Protein AF-A2SND6-F1 (afdb_monomer_lite)

pLDDT: mean 84.8, std 15.13, range [48.03, 97.0]

Foldseek 3Di:
DDLLVVCLVPDDLVVLVVVLVVLVPDPQQADPVPDPDGGDPVSVVVNVSSVSSNVVNVQVVCVVVVHHDPPPDPPVCPPCPDD

Organism: Methylibium petroleiphilum (strain ATCC BAA-1232 / LMG 22953 / PM1) (NCBI:txid420662)

Secondary structure (DSSP, 8-state):
--HHHHHHHHS-HHHHHHHHHHHHH-GGGB--S--S-SB-HHHHHHHHHHHHHHHHHHHHHHHHTT-----S-----------

Structure (mmCIF, N/CA/C/O backbone):
data_AF-A2SND6-F1
#
_entry.id   AF-A2SND6-F1
#
loop_
_atom_site.group_PDB
_atom_site.id
_atom_site.type_symbol
_atom_site.label_atom_id
_atom_site.label_alt_id
_atom_site.label_comp_id
_atom_site.label_asym_id
_atom_site.label_entity_id
_atom_site.label_seq_id
_atom_site.pdbx_PDB_ins_code
_atom_site.Cartn_x
_atom_site.Cartn_y
_atom_site.Cartn_z
_atom_site.occupancy
_atom_site.B_iso_or_equiv
_atom_site.auth_seq_id
_atom_site.auth_comp_id
_atom_site.auth_asym_id
_atom_site.auth_atom_id
_atom_site.pdbx_PDB_model_num
ATOM 1 N N . MET A 1 1 ? -4.792 -17.647 3.290 1.00 60.62 1 MET A N 1
ATOM 2 C CA . MET A 1 1 ? -4.476 -16.313 3.852 1.00 60.62 1 MET A CA 1
ATOM 3 C C . MET A 1 1 ? -3.974 -15.432 2.712 1.00 60.62 1 MET A C 1
ATOM 5 O O . MET A 1 1 ? -3.087 -15.883 1.999 1.00 60.62 1 MET A O 1
ATOM 9 N N . THR A 1 2 ? -4.568 -14.261 2.453 1.00 89.56 2 THR A N 1
ATOM 10 C CA . THR A 1 2 ? -4.142 -13.406 1.323 1.00 89.56 2 THR A CA 1
ATOM 11 C C . THR A 1 2 ? -2.835 -12.672 1.643 1.00 89.56 2 THR A C 1
ATOM 13 O O . THR A 1 2 ? -2.538 -12.419 2.812 1.00 89.56 2 THR A O 1
ATOM 16 N N . ARG A 1 3 ? -2.046 -12.316 0.616 1.00 92.75 3 ARG A N 1
ATOM 17 C CA . ARG A 1 3 ? -0.787 -11.562 0.790 1.00 92.75 3 ARG A CA 1
ATOM 18 C C . ARG A 1 3 ? -1.025 -10.205 1.453 1.00 92.75 3 ARG A C 1
ATOM 20 O O . ARG A 1 3 ? -0.318 -9.867 2.397 1.00 92.75 3 ARG A O 1
ATOM 27 N N . ALA A 1 4 ? -2.084 -9.503 1.049 1.00 93.50 4 ALA A N 1
ATOM 28 C CA . ALA A 1 4 ? -2.533 -8.271 1.695 1.00 93.50 4 ALA A CA 1
ATOM 29 C C . ALA A 1 4 ? -2.812 -8.447 3.200 1.00 93.50 4 ALA A C 1
ATOM 31 O O . ALA A 1 4 ? -2.371 -7.637 4.009 1.00 93.50 4 ALA A O 1
ATOM 32 N N . LEU A 1 5 ? -3.487 -9.533 3.606 1.00 94.44 5 LEU A N 1
ATOM 33 C CA . LEU A 1 5 ? -3.765 -9.794 5.023 1.00 94.44 5 LEU A CA 1
ATOM 34 C C . LEU A 1 5 ? -2.480 -10.075 5.819 1.00 94.44 5 LEU A C 1
ATOM 36 O O . LEU A 1 5 ? -2.369 -9.669 6.974 1.00 94.44 5 LEU A O 1
ATOM 40 N N . ALA A 1 6 ? -1.503 -10.753 5.210 1.00 96.12 6 ALA A N 1
ATOM 41 C CA . ALA A 1 6 ? -0.199 -10.975 5.831 1.00 96.12 6 ALA A CA 1
ATOM 42 C C . ALA A 1 6 ? 0.580 -9.659 6.020 1.00 96.12 6 ALA A C 1
ATOM 44 O O . ALA A 1 6 ? 1.146 -9.440 7.089 1.00 96.12 6 ALA A O 1
ATOM 45 N N . LEU A 1 7 ? 0.565 -8.768 5.020 1.00 96.00 7 LEU A N 1
ATOM 46 C CA . LEU A 1 7 ? 1.184 -7.439 5.104 1.00 96.00 7 LEU A CA 1
ATOM 47 C C . LEU A 1 7 ? 0.537 -6.575 6.189 1.00 96.00 7 LEU A C 1
ATOM 49 O O . LEU A 1 7 ? 1.247 -6.008 7.015 1.00 96.00 7 LEU A O 1
ATOM 53 N N . TYR A 1 8 ? -0.796 -6.540 6.224 1.00 96.12 8 TYR A N 1
ATOM 54 C CA . TYR A 1 8 ? -1.566 -5.813 7.234 1.00 96.12 8 TYR A CA 1
ATOM 55 C C . TYR A 1 8 ? -1.207 -6.246 8.664 1.00 96.12 8 TYR A C 1
ATOM 57 O O . TYR A 1 8 ? -1.002 -5.397 9.525 1.00 96.12 8 TYR A O 1
ATOM 65 N N . ARG A 1 9 ? -1.057 -7.555 8.914 1.00 95.62 9 ARG A N 1
ATOM 66 C CA . ARG A 1 9 ? -0.701 -8.073 10.248 1.00 95.62 9 ARG A CA 1
ATOM 67 C C . ARG A 1 9 ? 0.750 -7.808 10.644 1.00 95.62 9 ARG A C 1
ATOM 69 O O . ARG A 1 9 ? 1.049 -7.753 11.831 1.00 95.62 9 ARG A O 1
ATOM 76 N N . ARG A 1 10 ? 1.657 -7.722 9.668 1.00 97.00 10 ARG A N 1
ATOM 77 C CA . ARG A 1 10 ? 3.103 -7.616 9.914 1.00 97.00 10 ARG A CA 1
ATOM 78 C C . ARG A 1 10 ? 3.592 -6.172 10.012 1.00 97.00 10 ARG A C 1
ATOM 80 O O . ARG A 1 10 ? 4.597 -5.926 10.672 1.00 97.00 10 ARG A O 1
ATOM 87 N N . HIS A 1 11 ? 2.919 -5.236 9.349 1.00 96.94 11 HIS A N 1
ATOM 88 C CA . HIS A 1 11 ? 3.389 -3.863 9.197 1.00 96.94 11 HIS A CA 1
ATOM 89 C C . HIS A 1 11 ? 2.323 -2.846 9.602 1.00 96.94 11 HIS A C 1
ATOM 91 O O . HIS A 1 11 ? 1.128 -3.046 9.386 1.00 96.94 11 HIS A O 1
ATOM 97 N N . SER A 1 12 ? 2.775 -1.717 10.151 1.00 96.75 12 SER A N 1
ATOM 98 C CA . SER A 1 12 ? 1.910 -0.569 10.422 1.00 96.75 12 SER A CA 1
ATOM 99 C C . SER A 1 12 ? 1.478 0.118 9.122 1.00 96.75 12 SER A C 1
ATOM 101 O O . SER A 1 12 ? 2.147 0.008 8.093 1.00 96.75 12 SER A O 1
ATOM 103 N N . GLN A 1 13 ? 0.385 0.889 9.176 1.00 95.56 13 GLN A N 1
ATOM 104 C CA . GLN A 1 13 ? -0.068 1.683 8.029 1.00 95.56 13 GLN A CA 1
ATOM 105 C C . GLN A 1 13 ? 1.040 2.601 7.485 1.00 95.56 13 GLN A C 1
ATOM 107 O O . GLN A 1 13 ? 1.227 2.668 6.276 1.00 95.56 13 GLN A O 1
ATOM 112 N N . ALA A 1 14 ? 1.782 3.286 8.363 1.00 96.25 14 ALA A N 1
ATOM 113 C CA . ALA A 1 14 ? 2.860 4.187 7.954 1.00 96.25 14 ALA A CA 1
ATOM 114 C C . ALA A 1 14 ? 3.982 3.432 7.225 1.00 96.25 14 ALA A C 1
ATOM 116 O O . ALA A 1 14 ? 4.403 3.852 6.155 1.00 96.25 14 ALA A O 1
ATOM 117 N N . ALA A 1 15 ? 4.390 2.266 7.739 1.00 97.00 15 ALA A N 1
ATOM 118 C CA . ALA A 1 15 ? 5.404 1.438 7.089 1.00 97.00 15 ALA A CA 1
ATOM 119 C C . ALA A 1 15 ? 4.959 0.948 5.699 1.00 97.00 15 ALA A C 1
ATOM 121 O O . ALA A 1 15 ? 5.771 0.861 4.785 1.00 97.00 15 ALA A O 1
ATOM 122 N N . LEU A 1 16 ? 3.671 0.639 5.520 1.00 96.62 16 LEU A N 1
ATOM 123 C CA . LEU A 1 16 ? 3.118 0.252 4.217 1.00 96.62 16 LEU A CA 1
ATOM 124 C C . LEU A 1 16 ? 3.121 1.411 3.210 1.00 96.62 16 LEU A C 1
ATOM 126 O O . LEU A 1 16 ? 3.378 1.181 2.031 1.00 96.62 16 LEU A O 1
ATOM 130 N N . VAL A 1 17 ? 2.872 2.641 3.667 1.00 96.62 17 VAL A N 1
ATOM 131 C CA . VAL A 1 17 ? 2.963 3.847 2.827 1.00 96.62 17 VAL A CA 1
ATOM 132 C C . VAL A 1 17 ? 4.411 4.125 2.420 1.00 96.62 17 VAL A C 1
ATOM 134 O O . VAL A 1 17 ? 4.659 4.420 1.255 1.00 96.62 17 VAL A O 1
ATOM 137 N N . GLU A 1 18 ? 5.373 3.968 3.329 1.00 97.00 18 GLU A N 1
ATOM 138 C CA . GLU A 1 18 ? 6.800 4.085 2.992 1.00 97.00 18 GLU A CA 1
ATOM 139 C C . GLU A 1 18 ? 7.220 3.027 1.963 1.00 97.00 18 GLU A C 1
ATOM 141 O O . GLU A 1 18 ? 7.760 3.371 0.916 1.00 97.00 18 GLU A O 1
ATOM 146 N N . MET A 1 19 ? 6.854 1.755 2.171 1.00 95.75 19 MET A N 1
ATOM 147 C CA . MET A 1 19 ? 7.116 0.687 1.194 1.00 95.75 19 MET A CA 1
ATOM 148 C C . MET A 1 19 ? 6.503 0.981 -0.183 1.00 95.75 19 MET A C 1
ATOM 150 O O . MET A 1 19 ? 7.096 0.662 -1.215 1.00 95.75 19 MET A O 1
ATOM 154 N N . GLN A 1 20 ? 5.305 1.573 -0.222 1.00 95.62 20 GLN A N 1
ATOM 155 C CA . GLN A 1 20 ? 4.690 2.013 -1.471 1.00 95.62 20 GLN A CA 1
ATOM 156 C C . GLN A 1 20 ? 5.529 3.108 -2.145 1.00 95.62 20 GLN A C 1
ATOM 158 O O . GLN A 1 20 ? 5.773 3.030 -3.349 1.00 95.62 20 GLN A O 1
ATOM 163 N N . SER A 1 21 ? 5.968 4.110 -1.383 1.00 95.56 21 SER A N 1
ATOM 164 C CA . SER A 1 21 ? 6.792 5.217 -1.875 1.00 95.56 21 SER A CA 1
ATOM 165 C C . SER A 1 21 ? 8.139 4.734 -2.412 1.00 95.56 21 SER A C 1
ATOM 167 O O . SER A 1 21 ? 8.517 5.116 -3.519 1.00 95.56 21 SER A O 1
ATOM 169 N N . GLU A 1 22 ? 8.817 3.837 -1.693 1.00 95.25 22 GLU A N 1
ATOM 170 C CA . GLU A 1 22 ? 10.079 3.217 -2.115 1.00 95.25 22 GLU A CA 1
ATOM 171 C C . GLU A 1 22 ? 9.924 2.475 -3.449 1.00 95.25 22 GLU A C 1
ATOM 173 O O . GLU A 1 22 ? 10.695 2.697 -4.384 1.00 95.25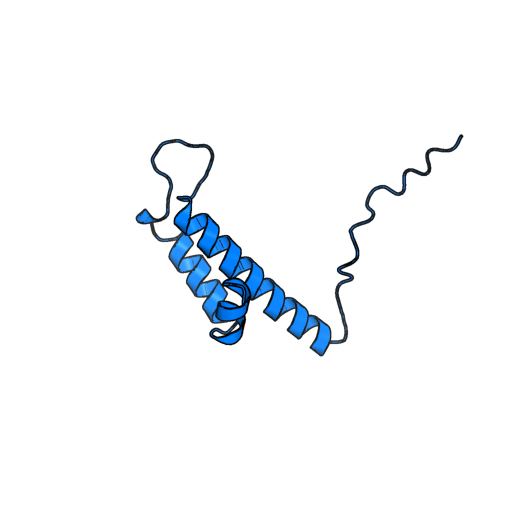 22 GLU A O 1
ATOM 178 N N . LEU A 1 23 ? 8.879 1.647 -3.580 1.00 93.94 23 LEU A N 1
ATOM 179 C CA . LEU A 1 23 ? 8.597 0.921 -4.822 1.00 93.94 23 LEU A CA 1
ATOM 180 C C . LEU A 1 23 ? 8.295 1.859 -5.992 1.00 93.94 23 LEU A C 1
ATOM 182 O O . LEU A 1 23 ? 8.680 1.567 -7.118 1.00 93.94 23 LEU A O 1
ATOM 186 N N . CYS A 1 24 ? 7.598 2.968 -5.748 1.00 92.06 24 CYS A N 1
ATOM 187 C CA . CYS A 1 24 ? 7.276 3.946 -6.784 1.00 92.06 24 CYS A CA 1
ATOM 188 C C . CYS A 1 24 ? 8.486 4.794 -7.207 1.00 92.06 24 CYS A C 1
ATOM 190 O O . CYS A 1 24 ? 8.530 5.256 -8.354 1.00 92.06 24 CYS A O 1
ATOM 192 N N . ALA A 1 25 ? 9.431 5.025 -6.292 1.00 93.62 25 ALA A N 1
ATOM 193 C CA . ALA A 1 25 ? 10.652 5.787 -6.533 1.00 93.62 25 ALA A CA 1
ATOM 194 C C . ALA A 1 25 ? 11.724 4.969 -7.269 1.00 93.62 25 ALA A C 1
ATOM 196 O O . ALA A 1 25 ? 12.508 5.548 -8.020 1.00 93.62 25 ALA A O 1
ATOM 197 N N . ASP A 1 26 ? 11.736 3.645 -7.096 1.00 92.94 26 ASP A N 1
ATOM 198 C CA . ASP A 1 26 ? 12.694 2.749 -7.744 1.00 92.94 26 ASP A CA 1
ATOM 199 C C . ASP A 1 26 ? 12.554 2.782 -9.284 1.00 92.94 26 ASP A C 1
ATOM 201 O O . ASP A 1 26 ? 11.513 2.387 -9.820 1.00 92.94 26 ASP A O 1
ATOM 205 N N . PRO A 1 27 ? 13.586 3.201 -10.042 1.00 89.44 27 PRO A N 1
ATOM 206 C CA . PRO A 1 27 ? 13.559 3.177 -11.502 1.00 89.44 27 PRO A CA 1
ATOM 207 C C . PRO A 1 27 ? 13.401 1.770 -12.090 1.00 89.44 27 PRO A C 1
ATOM 209 O O . PRO A 1 27 ? 12.780 1.629 -13.144 1.00 89.44 27 PRO A O 1
ATOM 212 N N . ALA A 1 28 ? 13.907 0.731 -11.414 1.00 89.94 28 ALA A N 1
ATOM 213 C CA . ALA A 1 28 ? 13.800 -0.659 -11.866 1.00 89.94 28 ALA A CA 1
ATOM 214 C C . ALA A 1 28 ? 12.363 -1.200 -11.777 1.00 89.94 28 ALA A C 1
ATOM 216 O O . ALA A 1 28 ? 12.022 -2.205 -12.402 1.00 89.94 28 ALA A O 1
ATOM 217 N N . SER A 1 29 ? 11.499 -0.513 -11.028 1.00 91.19 29 SER A N 1
ATOM 218 C CA . SER A 1 29 ? 10.080 -0.839 -10.928 1.00 91.19 29 SER A CA 1
ATOM 219 C C . SER A 1 29 ? 9.276 -0.433 -12.169 1.00 91.19 29 SER A C 1
ATOM 221 O O . SER A 1 29 ? 8.172 -0.946 -12.402 1.00 91.19 29 SER A O 1
ATOM 223 N N . ARG A 1 30 ? 9.805 0.506 -12.963 1.00 90.75 30 ARG A N 1
ATOM 224 C CA . ARG A 1 30 ? 9.105 1.097 -14.101 1.00 90.75 30 ARG A CA 1
ATOM 225 C C . ARG A 1 30 ? 9.122 0.162 -15.294 1.00 90.75 30 ARG A C 1
ATOM 227 O O . ARG A 1 30 ? 10.109 -0.506 -15.589 1.00 90.75 30 ARG A O 1
ATOM 234 N N . ASN A 1 31 ? 8.014 0.151 -16.018 1.00 87.44 31 ASN A N 1
ATOM 235 C CA . ASN A 1 31 ? 7.942 -0.549 -17.285 1.00 87.44 31 ASN A CA 1
ATOM 236 C C . ASN A 1 31 ? 8.554 0.327 -18.386 1.00 87.44 31 ASN A C 1
ATOM 238 O O . ASN A 1 31 ? 7.942 1.289 -18.843 1.00 87.44 31 ASN A O 1
ATOM 242 N N . THR A 1 32 ? 9.770 -0.004 -18.808 1.00 81.12 32 THR A N 1
ATOM 243 C CA . THR A 1 32 ? 10.508 0.737 -19.844 1.00 81.12 32 THR A CA 1
ATOM 244 C C . THR A 1 32 ? 10.164 0.298 -21.269 1.00 81.12 32 THR A C 1
ATOM 246 O O . THR A 1 32 ? 10.576 0.953 -22.220 1.00 81.12 32 THR A O 1
ATOM 249 N N . ALA A 1 33 ? 9.368 -0.763 -21.444 1.00 78.81 33 ALA A N 1
ATOM 250 C CA . ALA A 1 33 ? 9.048 -1.346 -22.750 1.00 78.81 33 ALA A CA 1
ATOM 251 C C . ALA A 1 33 ? 7.979 -0.570 -23.558 1.00 78.81 33 ALA A C 1
ATOM 253 O O . ALA A 1 33 ? 7.448 -1.096 -24.532 1.00 78.81 33 ALA A O 1
ATOM 254 N N . GLY A 1 34 ? 7.620 0.655 -23.152 1.00 73.50 34 GLY A N 1
ATOM 255 C CA . GLY A 1 34 ? 6.658 1.505 -23.874 1.00 73.50 34 GLY A CA 1
ATOM 256 C C . GLY A 1 34 ? 5.197 1.035 -23.817 1.00 73.50 34 GLY A C 1
ATOM 257 O O . GLY A 1 34 ? 4.370 1.496 -24.599 1.00 73.50 34 GLY A O 1
ATOM 258 N N . GLY A 1 35 ? 4.865 0.111 -22.911 1.00 78.69 35 GLY A N 1
ATOM 259 C CA . GLY A 1 35 ? 3.494 -0.362 -22.715 1.00 78.69 35 GLY A CA 1
ATOM 260 C C . GLY A 1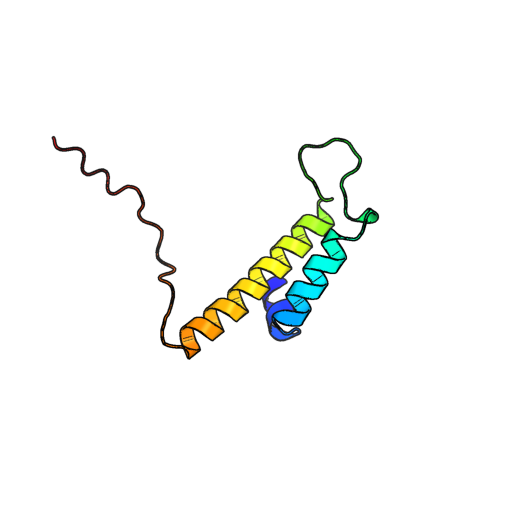 35 ? 2.598 0.653 -21.985 1.00 78.69 35 GLY A C 1
ATOM 261 O O . GLY A 1 35 ? 3.092 1.588 -21.361 1.00 78.69 35 GLY A O 1
ATOM 262 N N . PRO A 1 36 ? 1.268 0.438 -21.969 1.00 85.38 36 PRO A N 1
ATOM 263 C CA . PRO A 1 36 ? 0.313 1.353 -21.328 1.00 85.38 36 PRO A CA 1
ATOM 264 C C . PRO A 1 36 ? 0.409 1.383 -19.792 1.00 85.38 36 PRO A C 1
ATOM 266 O O . PRO A 1 36 ? -0.270 2.168 -19.137 1.00 85.38 36 PRO A O 1
ATOM 269 N N . GLN A 1 37 ? 1.199 0.491 -19.193 1.00 86.56 37 GLN A N 1
ATOM 270 C CA . GLN A 1 37 ? 1.323 0.344 -17.746 1.00 86.56 37 GLN A CA 1
ATOM 271 C C . GLN A 1 37 ? 2.601 1.016 -17.257 1.00 86.56 37 GLN A C 1
ATOM 273 O O . GLN A 1 37 ? 3.664 0.746 -17.802 1.00 86.56 37 GLN A O 1
ATOM 278 N N . LEU A 1 38 ? 2.500 1.808 -16.186 1.00 89.50 38 LEU A N 1
ATOM 279 C CA . LEU A 1 38 ? 3.630 2.546 -15.608 1.00 89.50 38 LEU A CA 1
ATOM 280 C C . LEU A 1 38 ? 4.682 1.638 -14.946 1.00 89.50 38 LEU A C 1
ATOM 282 O O . LEU A 1 38 ? 5.879 1.901 -15.038 1.00 89.50 38 LEU A O 1
ATOM 286 N N . TYR A 1 39 ? 4.237 0.564 -14.291 1.00 93.38 39 TYR A N 1
ATOM 287 C CA . TYR A 1 39 ? 5.087 -0.358 -13.531 1.00 93.38 39 TYR A CA 1
ATOM 288 C C . TYR A 1 39 ? 5.056 -1.765 -14.120 1.00 93.38 39 TYR A C 1
ATOM 290 O O . TYR A 1 39 ? 4.057 -2.173 -14.722 1.00 93.38 3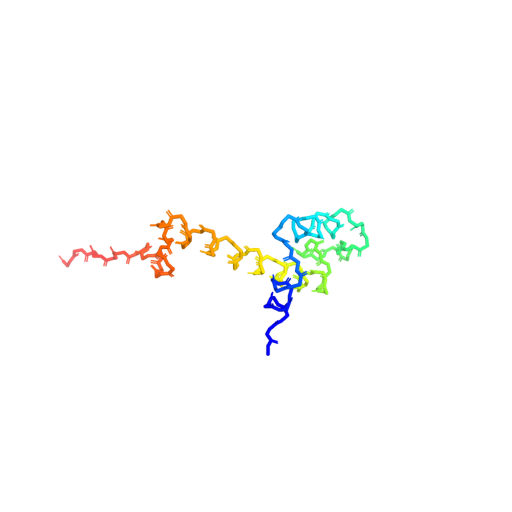9 TYR A O 1
ATOM 298 N N . ILE A 1 40 ? 6.125 -2.527 -13.892 1.00 93.62 40 ILE A N 1
ATOM 299 C CA . ILE A 1 40 ? 6.187 -3.947 -14.253 1.00 93.62 40 ILE A CA 1
ATOM 300 C C . ILE A 1 40 ? 5.132 -4.763 -13.487 1.00 93.62 40 ILE A C 1
ATOM 302 O O . ILE A 1 40 ? 4.725 -4.407 -12.377 1.00 93.62 40 ILE A O 1
ATOM 306 N N . ASP A 1 41 ? 4.689 -5.886 -14.059 1.00 92.88 41 ASP A N 1
ATOM 307 C CA . ASP A 1 41 ? 3.561 -6.664 -13.519 1.00 92.88 41 ASP A CA 1
ATOM 308 C C . ASP A 1 41 ? 3.787 -7.139 -12.071 1.00 92.88 41 ASP A C 1
ATOM 310 O O . ASP A 1 41 ? 2.881 -7.085 -11.237 1.00 92.88 41 ASP A O 1
ATOM 314 N N . SER A 1 42 ? 5.018 -7.531 -11.729 1.00 93.31 42 SER A N 1
ATOM 315 C CA . SER A 1 42 ? 5.378 -7.953 -10.370 1.00 93.31 42 SER A CA 1
ATOM 316 C C . SER A 1 42 ? 5.230 -6.822 -9.345 1.00 93.31 42 SER A C 1
ATOM 318 O O . SER A 1 42 ? 4.715 -7.052 -8.248 1.00 93.31 42 SER A O 1
ATOM 320 N N . VAL A 1 43 ? 5.623 -5.598 -9.705 1.00 94.69 43 VAL A N 1
ATOM 321 C CA . VAL A 1 43 ? 5.482 -4.403 -8.863 1.00 94.69 43 VAL A CA 1
ATOM 322 C C . VAL A 1 43 ? 4.019 -4.013 -8.744 1.00 94.69 43 VAL A C 1
ATOM 324 O O . VAL A 1 43 ? 3.556 -3.763 -7.637 1.00 94.69 43 VAL A O 1
ATOM 327 N N . ARG A 1 44 ? 3.250 -4.050 -9.837 1.00 94.25 44 ARG A N 1
ATOM 328 C CA . ARG A 1 44 ? 1.808 -3.758 -9.801 1.00 9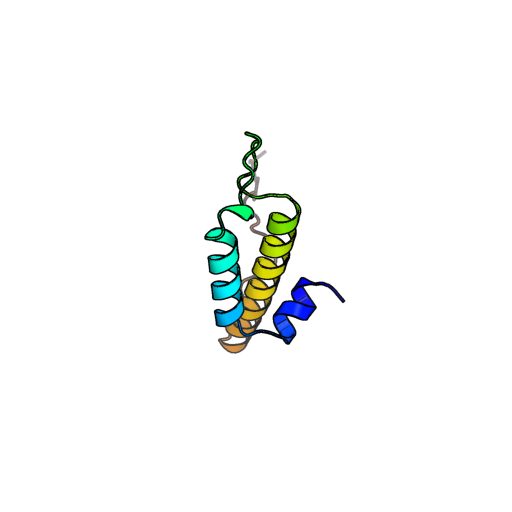4.25 44 ARG A CA 1
ATOM 329 C C . ARG A 1 44 ? 1.061 -4.659 -8.823 1.00 94.25 44 ARG A C 1
ATOM 331 O O . ARG A 1 44 ? 0.245 -4.169 -8.047 1.00 94.25 44 ARG A O 1
ATOM 338 N N . ARG A 1 45 ? 1.360 -5.962 -8.822 1.00 95.00 45 ARG A N 1
ATOM 339 C CA . ARG A 1 45 ? 0.760 -6.912 -7.870 1.00 95.00 45 ARG A CA 1
ATOM 340 C C . ARG A 1 45 ? 1.131 -6.573 -6.427 1.00 95.00 45 ARG A C 1
ATOM 342 O O . ARG A 1 45 ? 0.249 -6.536 -5.578 1.00 95.00 45 ARG A O 1
ATOM 349 N N . LYS A 1 46 ? 2.405 -6.258 -6.162 1.00 95.38 46 LYS A N 1
ATOM 350 C CA . LYS A 1 46 ? 2.862 -5.827 -4.828 1.00 95.38 46 LYS A CA 1
ATOM 351 C C . LYS A 1 46 ? 2.181 -4.536 -4.371 1.00 95.38 46 LYS A C 1
ATOM 353 O O . LYS A 1 46 ? 1.702 -4.480 -3.246 1.00 95.38 46 LYS A O 1
ATOM 358 N N . LEU A 1 47 ? 2.094 -3.530 -5.241 1.00 95.75 47 LEU A N 1
ATOM 359 C CA . LEU A 1 47 ? 1.408 -2.270 -4.952 1.00 95.75 47 LEU A CA 1
ATOM 360 C C . LEU A 1 47 ? -0.078 -2.502 -4.661 1.00 95.75 47 LEU A C 1
ATOM 362 O O . LEU A 1 47 ? -0.613 -1.905 -3.734 1.00 95.75 47 LEU A O 1
ATOM 366 N N . SER A 1 48 ? -0.729 -3.408 -5.396 1.00 96.00 48 SER A N 1
ATOM 367 C CA . SER A 1 48 ? -2.117 -3.801 -5.132 1.00 96.00 48 SER A CA 1
ATOM 368 C C . SER A 1 48 ? -2.279 -4.477 -3.767 1.00 96.00 48 SER A C 1
ATOM 370 O O . SER A 1 48 ? -3.221 -4.164 -3.043 1.00 96.00 48 SER A O 1
ATOM 372 N N . ASP A 1 49 ? -1.369 -5.384 -3.400 1.00 96.94 49 ASP A N 1
ATOM 373 C CA . ASP A 1 49 ? -1.378 -6.045 -2.090 1.00 96.94 49 ASP A CA 1
ATOM 374 C C . ASP A 1 49 ? -1.156 -5.037 -0.943 1.00 96.94 49 ASP A C 1
ATOM 376 O O . ASP A 1 49 ? -1.842 -5.105 0.080 1.00 96.94 49 ASP A O 1
ATOM 380 N N . ILE A 1 50 ? -0.231 -4.083 -1.119 1.00 96.38 50 ILE A N 1
ATOM 381 C CA . ILE A 1 50 ? 0.051 -3.003 -0.158 1.00 96.38 50 ILE A CA 1
ATOM 382 C C . ILE A 1 50 ? -1.158 -2.075 -0.014 1.00 96.38 50 ILE A C 1
ATOM 384 O O . ILE A 1 50 ? -1.579 -1.793 1.107 1.00 96.38 50 ILE A O 1
ATOM 388 N N . ALA A 1 51 ? -1.753 -1.641 -1.128 1.00 95.12 51 ALA A N 1
ATOM 389 C CA . ALA A 1 51 ? -2.926 -0.773 -1.118 1.00 95.12 51 ALA A CA 1
ATOM 390 C C . ALA A 1 51 ? -4.090 -1.422 -0.358 1.00 95.12 51 ALA A C 1
ATOM 392 O O . ALA A 1 51 ? -4.683 -0.794 0.516 1.00 95.12 51 ALA A O 1
ATOM 393 N N . GLN A 1 52 ? -4.352 -2.706 -0.613 1.00 95.88 52 GLN A N 1
ATOM 394 C CA . GLN A 1 52 ? -5.389 -3.450 0.097 1.00 95.88 52 GLN A CA 1
ATOM 395 C C . GLN A 1 52 ? -5.093 -3.569 1.603 1.00 95.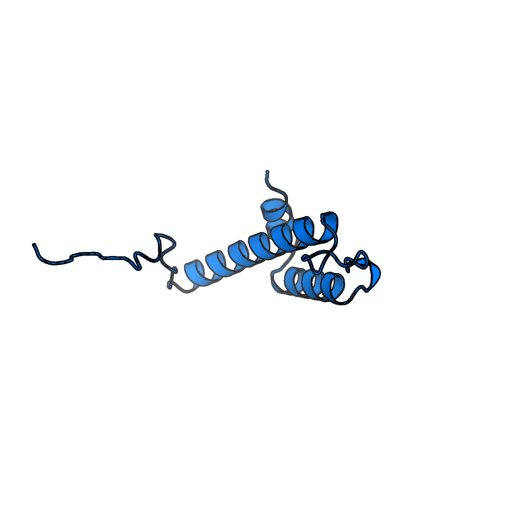88 52 GLN A C 1
ATOM 397 O O . GLN A 1 52 ? -6.003 -3.454 2.423 1.00 95.88 52 GLN A O 1
ATOM 402 N N . ALA A 1 53 ? -3.829 -3.773 1.986 1.00 96.06 53 ALA A N 1
ATOM 403 C CA . ALA A 1 53 ? -3.425 -3.810 3.391 1.00 96.06 53 ALA A CA 1
ATOM 404 C C . ALA A 1 53 ? -3.610 -2.452 4.095 1.00 96.06 53 ALA A C 1
ATOM 406 O O . ALA A 1 53 ? -4.033 -2.409 5.250 1.00 96.06 53 ALA A O 1
ATOM 407 N N . ILE A 1 54 ? -3.338 -1.341 3.401 1.00 95.25 54 ILE A N 1
ATOM 408 C CA . ILE A 1 54 ? -3.610 0.016 3.900 1.00 95.25 54 ILE A CA 1
ATOM 409 C C . ILE A 1 54 ? -5.115 0.222 4.094 1.00 95.25 54 ILE A C 1
ATOM 411 O O . ILE A 1 54 ? -5.518 0.782 5.112 1.00 95.25 54 ILE A O 1
ATOM 415 N N . THR A 1 55 ? -5.949 -0.255 3.164 1.00 94.00 55 THR A N 1
ATOM 416 C CA . THR A 1 55 ? -7.411 -0.189 3.301 1.00 94.00 55 THR A CA 1
ATOM 417 C C . THR A 1 55 ? -7.890 -0.884 4.573 1.00 94.00 55 THR A C 1
ATOM 419 O O . THR A 1 55 ? -8.676 -0.288 5.301 1.00 94.00 55 THR A O 1
ATOM 422 N N . TYR A 1 56 ? -7.358 -2.065 4.908 1.00 94.00 56 TYR A N 1
ATOM 423 C CA . TYR A 1 56 ? -7.699 -2.740 6.169 1.00 94.00 56 TYR A CA 1
ATOM 424 C C . TYR A 1 56 ? -7.375 -1.882 7.402 1.00 94.00 56 TYR A C 1
ATOM 426 O O . TYR A 1 56 ? -8.228 -1.712 8.268 1.00 94.00 56 TYR A O 1
ATOM 434 N N . HIS A 1 57 ? -6.192 -1.256 7.449 1.00 94.12 57 HIS A N 1
ATOM 435 C CA . HIS A 1 57 ? -5.834 -0.332 8.538 1.00 94.12 57 HIS A CA 1
ATOM 436 C C . HIS A 1 57 ? -6.771 0.881 8.624 1.00 94.12 57 HIS A C 1
ATOM 438 O O . HIS A 1 57 ? -7.085 1.352 9.717 1.00 94.12 57 HIS A O 1
ATOM 444 N N . LEU A 1 58 ? -7.202 1.422 7.482 1.00 91.12 58 LEU A N 1
ATOM 445 C CA . LEU A 1 58 ? -8.131 2.552 7.443 1.00 91.12 58 LEU A CA 1
ATOM 446 C C . LEU A 1 58 ? -9.529 2.162 7.927 1.00 91.12 58 LEU A C 1
ATOM 448 O O . LEU A 1 58 ? -10.161 2.946 8.636 1.00 91.12 58 LEU A O 1
ATOM 452 N N . ASP A 1 59 ? -9.999 0.974 7.564 1.00 90.12 59 ASP A N 1
ATOM 453 C CA . ASP A 1 59 ? -11.302 0.469 7.986 1.00 90.12 59 ASP A CA 1
ATOM 454 C C . ASP A 1 59 ? -11.332 0.200 9.496 1.00 90.12 59 ASP A C 1
ATOM 456 O O . ASP A 1 59 ? -12.275 0.632 10.162 1.00 90.12 59 ASP A O 1
ATOM 460 N N . ASP A 1 60 ? -10.264 -0.363 10.070 1.00 90.75 60 ASP A N 1
ATOM 461 C CA . ASP A 1 60 ? -10.134 -0.528 11.525 1.00 90.75 60 ASP A CA 1
ATOM 462 C C . ASP A 1 60 ? -10.148 0.815 12.261 1.00 90.75 60 ASP A C 1
ATOM 464 O O . ASP A 1 60 ? -10.850 0.984 13.259 1.00 90.75 60 ASP A O 1
ATOM 468 N N . LYS A 1 61 ? -9.408 1.810 11.754 1.00 89.12 61 LYS A N 1
ATOM 469 C CA . LYS A 1 61 ? -9.388 3.162 12.334 1.00 89.12 61 LYS A CA 1
ATOM 470 C C . LYS A 1 61 ? -10.765 3.818 12.306 1.00 89.12 61 LYS A C 1
ATOM 472 O O . LYS A 1 61 ? -11.151 4.477 13.268 1.00 89.12 61 LYS A O 1
ATOM 477 N N . ARG A 1 62 ? -11.513 3.643 11.217 1.00 84.50 62 ARG A N 1
ATOM 478 C CA . ARG A 1 62 ? -12.884 4.159 11.074 1.00 84.50 62 ARG A CA 1
ATOM 479 C C . ARG A 1 62 ? -13.852 3.473 12.025 1.00 84.50 62 ARG A C 1
ATOM 481 O O . ARG A 1 62 ? -14.652 4.157 12.660 1.00 84.50 62 ARG A O 1
ATOM 488 N N . ALA A 1 63 ? -13.756 2.149 12.138 1.00 87.62 63 ALA A N 1
ATOM 489 C CA . ALA A 1 63 ? -14.547 1.372 13.082 1.00 87.62 63 ALA A CA 1
ATOM 490 C C . ALA A 1 63 ? -14.268 1.818 14.526 1.00 87.62 63 ALA A C 1
ATOM 492 O O . ALA A 1 63 ? -15.207 2.085 15.273 1.00 87.62 63 ALA A O 1
ATOM 493 N N . ALA A 1 64 ? -12.994 2.005 14.887 1.00 87.69 64 ALA A N 1
ATOM 494 C CA . ALA A 1 64 ? -12.589 2.513 16.197 1.00 87.69 64 ALA A CA 1
ATOM 495 C C . ALA A 1 64 ? -13.074 3.951 16.464 1.00 87.69 64 ALA A C 1
ATOM 497 O O . ALA A 1 64 ? -13.411 4.286 17.595 1.00 87.69 64 ALA A O 1
ATOM 498 N N . ALA A 1 65 ? -13.148 4.794 15.430 1.00 86.69 65 ALA A N 1
ATOM 499 C CA . ALA A 1 65 ? -13.672 6.158 15.519 1.00 86.69 65 ALA A CA 1
ATOM 500 C C . ALA A 1 65 ? -15.214 6.240 15.527 1.00 86.69 65 ALA A C 1
ATOM 502 O O . ALA A 1 65 ? -15.759 7.342 15.569 1.00 86.69 65 ALA A O 1
ATOM 503 N N . GLY A 1 66 ? -15.923 5.108 15.430 1.00 81.94 66 GLY A N 1
ATOM 504 C CA . GLY A 1 66 ? -17.388 5.068 15.383 1.00 81.94 66 GLY A CA 1
ATOM 505 C C . GLY A 1 66 ? -18.003 5.599 14.081 1.00 81.94 66 GLY A C 1
ATOM 506 O O . GLY A 1 66 ? -19.214 5.789 14.023 1.00 81.94 66 GLY A O 1
ATOM 507 N N . ASN A 1 67 ? -17.199 5.813 13.032 1.00 75.25 67 ASN A N 1
ATOM 508 C CA . ASN A 1 67 ? -17.632 6.336 11.730 1.00 75.25 67 ASN A CA 1
ATOM 509 C C . ASN A 1 67 ? -17.323 5.330 10.607 1.00 75.25 67 ASN A C 1
ATOM 511 O O . ASN A 1 67 ? -16.437 5.577 9.779 1.00 75.25 67 ASN A O 1
ATOM 515 N N . PRO A 1 68 ? -18.006 4.172 10.565 1.00 71.69 68 PRO A N 1
ATOM 516 C CA . PRO A 1 68 ? -17.798 3.198 9.504 1.00 71.69 68 PRO A CA 1
ATOM 517 C C . PRO A 1 68 ? -18.236 3.790 8.158 1.00 71.69 68 PRO A C 1
ATOM 519 O O . PRO A 1 68 ? -19.354 4.286 8.012 1.00 71.69 68 PRO A O 1
ATOM 522 N N . VAL A 1 69 ? -17.363 3.724 7.150 1.00 64.31 69 VAL A N 1
ATOM 523 C CA . VAL A 1 69 ? -17.759 4.044 5.774 1.00 64.31 69 VAL A CA 1
ATOM 524 C C . VAL A 1 69 ? -18.671 2.918 5.285 1.00 64.31 69 VAL A C 1
ATOM 526 O O . VAL A 1 69 ? -18.276 1.754 5.381 1.00 64.31 69 VAL A O 1
ATOM 529 N N . PRO A 1 70 ? -19.871 3.212 4.757 1.00 64.38 70 PRO A N 1
ATOM 530 C CA . PRO A 1 70 ? -20.712 2.181 4.173 1.00 64.38 70 PRO A CA 1
ATOM 531 C C . PRO A 1 70 ? -19.982 1.551 2.979 1.00 64.38 70 PRO A C 1
ATOM 533 O O . PRO A 1 70 ? -19.808 2.170 1.932 1.00 64.38 70 PRO A O 1
ATOM 536 N N . THR A 1 71 ? -19.544 0.305 3.147 1.00 58.84 71 THR A N 1
ATOM 537 C CA . THR A 1 71 ? -18.939 -0.525 2.091 1.00 58.84 71 THR A CA 1
ATOM 538 C C . THR A 1 71 ? -19.980 -1.034 1.094 1.00 58.84 71 THR A C 1
ATOM 540 O O . THR A 1 71 ? -19.635 -1.485 0.001 1.00 58.84 71 THR A O 1
ATOM 543 N N . ASN A 1 72 ? -21.267 -0.903 1.434 1.00 53.28 72 ASN A N 1
ATOM 544 C CA . ASN A 1 72 ? -22.377 -1.130 0.523 1.00 53.28 72 ASN A CA 1
ATOM 545 C C . ASN A 1 72 ? -22.431 -0.010 -0.513 1.00 53.28 72 ASN A C 1
ATOM 547 O O . ASN A 1 72 ? -23.097 0.998 -0.304 1.00 53.28 72 ASN A O 1
ATOM 551 N N . GLY A 1 73 ? -21.709 -0.236 -1.612 1.00 48.03 73 GLY A N 1
ATOM 552 C CA . GLY A 1 73 ? -21.973 0.253 -2.958 1.00 48.03 73 GLY A CA 1
ATOM 553 C C . GLY A 1 73 ? -22.422 1.704 -3.063 1.00 48.03 73 GLY A C 1
ATOM 554 O O . GLY A 1 73 ? -23.563 2.045 -2.765 1.00 48.03 73 GLY A O 1
ATOM 555 N N . TYR A 1 74 ? -21.576 2.536 -3.663 1.00 48.25 74 TYR A N 1
ATOM 556 C CA . TYR A 1 74 ? -22.045 3.716 -4.375 1.00 48.25 74 TYR A CA 1
ATOM 557 C C . TYR A 1 74 ? -23.195 3.302 -5.319 1.00 48.25 74 TYR A C 1
ATOM 559 O O . TYR A 1 74 ? -22.964 2.821 -6.426 1.00 48.25 74 TYR A O 1
ATOM 567 N N . SER A 1 75 ? -24.452 3.461 -4.886 1.00 52.19 75 SER A N 1
ATOM 568 C CA . SER A 1 75 ? -25.658 3.193 -5.681 1.00 52.19 75 SER A CA 1
ATOM 569 C C . SER A 1 75 ? -25.942 4.366 -6.618 1.00 52.19 75 SER A C 1
ATOM 571 O O . SER A 1 75 ? -27.083 4.787 -6.813 1.00 52.19 75 SER A O 1
ATOM 573 N N . GLY A 1 76 ? -24.876 4.909 -7.218 1.00 50.28 76 GLY A N 1
ATOM 574 C CA . GLY A 1 76 ? -24.887 5.988 -8.198 1.00 50.28 76 GLY A CA 1
ATOM 575 C C . GLY A 1 76 ? -25.510 5.563 -9.524 1.00 50.28 76 GLY A C 1
ATOM 576 O O . GLY A 1 76 ? -24.903 5.703 -10.580 1.00 50.28 76 GLY A O 1
ATOM 577 N N . ARG A 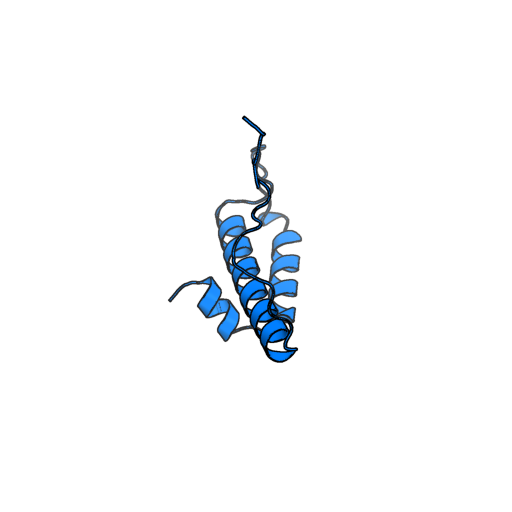1 77 ? -26.713 4.993 -9.469 1.00 53.16 77 ARG A N 1
ATOM 578 C CA . ARG A 1 77 ? -27.686 4.909 -10.547 1.00 53.16 77 ARG A CA 1
ATOM 579 C C . ARG A 1 77 ? -29.041 4.515 -9.959 1.00 53.16 77 ARG A C 1
ATOM 581 O O . ARG A 1 77 ? -29.567 3.439 -10.215 1.00 53.16 77 ARG A O 1
ATOM 588 N N . ASN A 1 78 ? -29.648 5.414 -9.188 1.00 53.53 78 ASN A N 1
ATOM 589 C CA . ASN A 1 78 ? -31.086 5.343 -8.940 1.00 53.53 78 ASN A CA 1
ATOM 590 C C . ASN A 1 78 ? -31.798 5.777 -10.235 1.00 53.53 78 ASN A C 1
ATOM 592 O O . ASN A 1 78 ? -32.282 6.900 -10.363 1.00 53.53 78 ASN A O 1
ATOM 596 N N . SER A 1 79 ? -31.770 4.920 -11.261 1.00 58.41 79 SER A N 1
ATOM 597 C CA . SER A 1 79 ? -32.410 5.158 -12.555 1.00 58.41 79 SER A CA 1
ATOM 598 C C . SER A 1 79 ? -33.922 4.976 -12.439 1.00 58.41 79 SER A C 1
ATOM 600 O O . SER A 1 79 ? -34.513 4.131 -13.104 1.00 58.41 79 SER A O 1
ATOM 602 N N . LYS A 1 80 ? -34.580 5.788 -11.610 1.00 55.44 80 LYS A N 1
ATOM 603 C CA . LYS A 1 80 ? -36.017 6.030 -11.738 1.00 55.44 80 LYS A CA 1
ATOM 604 C C . LYS A 1 80 ? -36.227 7.030 -12.877 1.00 55.44 80 LYS A C 1
ATOM 606 O O . LYS A 1 80 ? -36.566 8.187 -12.647 1.00 55.44 80 LYS A O 1
ATOM 611 N N . ARG A 1 81 ? -35.998 6.597 -14.123 1.00 56.94 81 ARG A N 1
ATOM 612 C CA . ARG A 1 81 ? -36.592 7.284 -15.277 1.00 56.94 81 ARG A CA 1
ATOM 613 C C . ARG A 1 81 ? -38.091 6.995 -15.213 1.00 56.94 81 ARG A C 1
ATOM 615 O O . ARG A 1 81 ? -38.495 5.838 -15.270 1.00 56.94 81 ARG A O 1
ATOM 622 N N . ARG A 1 82 ? -38.876 8.048 -14.969 1.00 59.88 82 ARG A N 1
ATOM 623 C CA . ARG A 1 82 ? -40.344 8.028 -14.959 1.00 59.88 82 ARG A CA 1
ATOM 624 C C . ARG A 1 82 ? -40.851 7.348 -16.243 1.00 59.88 82 ARG A C 1
ATOM 626 O O . ARG A 1 82 ? -40.320 7.642 -17.312 1.00 59.88 82 ARG A O 1
ATOM 633 N N . ARG A 1 83 ? -41.796 6.413 -16.082 1.00 61.28 83 ARG A N 1
ATOM 634 C CA . ARG A 1 83 ? -42.619 5.870 -17.174 1.00 61.28 83 ARG A CA 1
ATOM 635 C C . ARG A 1 83 ? -43.471 6.975 -17.779 1.00 61.28 83 ARG A C 1
ATOM 637 O O . ARG A 1 83 ? -43.854 7.879 -17.000 1.00 61.28 83 ARG A O 1
#

Sequence (83 aa):
MTRALALYRRHSQAALVEMQSELCADPASRNTAGGPQLYIDSVRRKLSDIAQAITYHLDDKRAAAGNPVPTNGYSGRNSKRRR

Radius of gyration: 17.59 Å; chains: 1; bounding box: 56×24×40 Å